Protein AF-A0AAN9PAP5-F1 (afdb_monomer_lite)

Organism: Crotalaria pallida (NCBI:txid3830)

Secondary structure (DSSP, 8-state):
-HHHHHHHHHHHHHHHHHHHHHHHHHHHHHHHHHHHHH-THHHHHHHHHHHHHHHHHHHTT--------SS-SSHHHHHHHHHHHHHHHHHHHHHHHHHHHHHHHHHHHHHHHS---HHHHHHHHHHHHHHHHTT--SHHHHHHHHHHHHHHHHHTTPPP-TT--S-GGGG-

pLDDT: mean 74.67, std 17.68, range [38.16, 94.62]

InterPro domains:
  IPR000617 Napin/ 2S seed storage protein/Conglutin [PTHR35496] (1-166)
  IPR016140 Bifunctional inhibitor/plant lipid transfer protein/seed storage helical domain [PF00234] (91-162)
  IPR016140 Bifunctional inhibitor/plant lipid transfer protein/seed storage helical domain [SM00499] (43-164)
  IPR036312 Bifunctional inhibitor/plant lipid transfer protein/seed storage helical domain superfamily [G3DSA:1.10.110.10] (30-171)
  IPR036312 Bifunctional inhibitor/plant lipid transfer protein/seed storage helical domain superfamily [SSF47699] (9-164)

Foldseek 3Di:
DVVVVVVVVVVVVVVVVVVVVVVVVVVVVVLVVLLVVLPLVLVLVLLVVVLVVVVVVVVVPDDDDDDDPPPPDPVVVVCVVVCVVVVVVVVVVVVVVVVVSVVSLLSNLSSLVSRDDLVSSLVSLLVSLVVVVVVDDDPVSSVSSQVSSQCSCVVSVHDRSPPRRSDPPPPD

Radius of gyration: 26.5 Å; chains: 1; bounding box: 83×22×74 Å

Sequence (172 aa):
MAKLTFLIALLAVLVLAVHASTTLRSRESSCKKQIERANLKHCERHVMQRIQEQEEEEEEGEGEEDRIRKLRGIIKHHHHVVKSLRHRNSQQQQQQEEEEAQEQFEKCCEELNDINSQRCKCRALQQIFENQSQQLEGREQEEQLEREVEKLPRSCGLRPIRGCEVNPDEEE

Structure (mmCIF, N/CA/C/O backbone):
data_AF-A0AAN9PAP5-F1
#
_entry.id   AF-A0AAN9PAP5-F1
#
loop_
_atom_site.group_PDB
_atom_site.id
_atom_site.type_symbol
_atom_site.label_atom_id
_atom_site.label_alt_id
_atom_site.label_comp_id
_atom_site.label_asym_id
_atom_site.label_entity_id
_atom_site.label_seq_id
_atom_site.pdbx_PDB_ins_code
_atom_site.Cartn_x
_atom_site.Cartn_y
_atom_site.Cartn_z
_atom_site.occupancy
_atom_site.B_iso_or_equiv
_atom_site.auth_seq_id
_atom_site.auth_comp_id
_atom_site.auth_asym_id
_atom_site.auth_atom_id
_atom_site.pdbx_PDB_model_num
ATOM 1 N N . MET A 1 1 ? 48.963 -13.270 -29.360 1.00 61.41 1 MET A N 1
ATOM 2 C CA . MET A 1 1 ? 47.582 -13.755 -29.579 1.00 61.41 1 MET A CA 1
ATOM 3 C C . MET A 1 1 ? 46.773 -13.809 -28.279 1.00 61.41 1 MET A C 1
ATOM 5 O O . MET A 1 1 ? 45.806 -13.073 -28.186 1.00 61.41 1 MET A O 1
ATOM 9 N N . ALA A 1 2 ? 47.190 -14.553 -27.242 1.00 63.88 2 ALA A N 1
ATOM 10 C CA . ALA A 1 2 ? 46.407 -14.719 -25.998 1.00 63.88 2 ALA A CA 1
ATOM 11 C C . ALA A 1 2 ? 46.147 -13.434 -25.170 1.00 63.88 2 ALA A C 1
ATOM 13 O O . ALA A 1 2 ? 45.143 -13.327 -24.474 1.00 63.88 2 ALA A O 1
ATOM 14 N N . LYS A 1 3 ? 47.029 -12.426 -25.248 1.00 67.75 3 LYS A N 1
ATOM 15 C CA . LYS A 1 3 ? 46.852 -11.153 -24.519 1.00 67.75 3 LYS A CA 1
ATOM 16 C C . LYS A 1 3 ? 45.705 -10.298 -25.079 1.00 67.75 3 LYS A C 1
ATOM 18 O O . LYS A 1 3 ? 45.025 -9.616 -24.326 1.00 67.75 3 LYS A O 1
ATOM 23 N N . LEU A 1 4 ? 45.468 -10.372 -26.390 1.00 74.31 4 LEU A N 1
ATOM 24 C CA . LEU A 1 4 ? 44.382 -9.648 -27.060 1.00 74.31 4 LEU A CA 1
ATOM 25 C C . LEU A 1 4 ? 43.019 -10.289 -26.775 1.00 74.31 4 LEU A C 1
ATOM 27 O O . LEU A 1 4 ? 42.051 -9.576 -26.537 1.00 74.31 4 LEU A O 1
ATOM 31 N N . THR A 1 5 ? 42.949 -11.621 -26.715 1.00 77.69 5 THR A N 1
ATOM 32 C CA . THR A 1 5 ? 41.708 -12.337 -26.381 1.00 77.69 5 THR A CA 1
ATOM 33 C C . THR A 1 5 ? 41.267 -12.092 -24.937 1.00 77.69 5 THR A C 1
ATOM 35 O O . THR A 1 5 ? 40.075 -11.934 -24.694 1.00 77.69 5 THR A O 1
ATOM 38 N N . PHE A 1 6 ? 42.210 -11.977 -23.992 1.00 79.62 6 PHE A N 1
ATOM 39 C CA . PHE A 1 6 ? 41.897 -11.605 -22.607 1.00 79.62 6 PHE A CA 1
ATOM 40 C C . PHE A 1 6 ? 41.309 -10.194 -22.499 1.00 79.62 6 PHE A C 1
ATOM 42 O O . PHE A 1 6 ? 40.303 -10.014 -21.821 1.00 79.62 6 PHE A O 1
ATOM 49 N N . LEU A 1 7 ? 41.887 -9.209 -23.195 1.00 81.06 7 LEU A N 1
ATOM 50 C CA . LEU A 1 7 ? 41.381 -7.831 -23.173 1.00 81.06 7 LEU A CA 1
ATOM 51 C C . LEU A 1 7 ? 39.975 -7.720 -23.777 1.00 81.06 7 LEU A C 1
ATOM 53 O O . LEU A 1 7 ? 39.127 -7.026 -23.224 1.00 81.06 7 LEU A O 1
ATOM 57 N N . ILE A 1 8 ? 39.705 -8.438 -24.870 1.00 83.69 8 ILE A N 1
ATOM 58 C CA . ILE A 1 8 ? 38.380 -8.452 -25.507 1.00 83.69 8 ILE A CA 1
ATOM 59 C C . ILE A 1 8 ? 37.335 -9.091 -24.582 1.00 83.69 8 ILE A C 1
ATOM 61 O O . ILE A 1 8 ? 36.243 -8.548 -24.431 1.00 83.69 8 ILE A O 1
ATOM 65 N N . ALA A 1 9 ? 37.670 -10.204 -23.921 1.00 83.06 9 ALA A N 1
ATOM 66 C CA . ALA A 1 9 ? 36.770 -10.852 -22.969 1.00 83.06 9 ALA A CA 1
ATOM 67 C C . ALA A 1 9 ? 36.457 -9.947 -21.763 1.00 83.06 9 ALA A C 1
ATOM 69 O O . ALA A 1 9 ? 35.301 -9.828 -21.364 1.00 83.06 9 ALA A O 1
ATOM 70 N N . LEU A 1 10 ? 37.466 -9.254 -21.226 1.00 84.19 10 LEU A N 1
ATOM 71 C CA . LEU A 1 10 ? 37.301 -8.320 -20.109 1.00 84.19 10 LEU A CA 1
ATOM 72 C C . LEU A 1 10 ? 36.400 -7.135 -20.485 1.00 84.19 10 LEU A C 1
ATOM 74 O O . LEU A 1 10 ? 35.497 -6.778 -19.731 1.00 84.19 10 LEU A O 1
ATOM 78 N N . LEU A 1 11 ? 36.590 -6.571 -21.680 1.00 83.75 11 LEU A N 1
ATOM 79 C CA . LEU A 1 11 ? 35.730 -5.506 -22.199 1.00 83.75 11 LEU A CA 1
ATOM 80 C C . LEU A 1 11 ? 34.288 -5.983 -22.407 1.00 83.75 11 LEU A C 1
ATOM 82 O O . LEU A 1 11 ? 33.361 -5.262 -22.051 1.00 83.75 11 LEU A O 1
ATOM 86 N N . ALA A 1 12 ? 34.080 -7.200 -22.915 1.00 84.94 12 ALA A N 1
ATOM 87 C CA . ALA A 1 12 ? 32.740 -7.761 -23.077 1.00 84.94 12 ALA A CA 1
ATOM 88 C C . ALA A 1 12 ? 32.013 -7.920 -21.728 1.00 84.94 12 ALA A C 1
ATOM 90 O O . ALA A 1 12 ? 30.845 -7.553 -21.614 1.00 84.94 12 ALA A O 1
ATOM 91 N N . VAL A 1 13 ? 32.709 -8.394 -20.688 1.00 84.88 13 VAL A N 1
ATOM 92 C CA . VAL A 1 13 ? 32.150 -8.510 -19.329 1.00 84.88 13 VAL A CA 1
ATOM 93 C C . VAL A 1 13 ? 31.794 -7.138 -18.754 1.00 84.88 13 VAL A C 1
ATOM 95 O O . VAL A 1 13 ? 30.702 -6.968 -18.214 1.00 84.88 13 VAL A O 1
ATOM 98 N N . LEU A 1 14 ? 32.664 -6.137 -18.917 1.00 82.75 14 LEU A N 1
ATOM 99 C CA . LEU A 1 14 ? 32.394 -4.771 -18.458 1.00 82.75 14 LEU A CA 1
ATOM 100 C C . LEU A 1 14 ? 31.177 -4.162 -19.163 1.00 82.75 14 LEU A C 1
ATOM 102 O O . LEU A 1 14 ? 30.320 -3.563 -18.516 1.00 82.75 14 LEU A O 1
ATOM 106 N N . VAL A 1 15 ? 31.054 -4.364 -20.476 1.00 82.38 15 VAL A N 1
ATOM 107 C CA . VAL A 1 15 ? 29.899 -3.894 -21.249 1.00 82.38 15 VAL A CA 1
ATOM 108 C C . VAL A 1 15 ? 28.612 -4.577 -20.777 1.00 82.38 15 VAL A C 1
ATOM 110 O O . VAL A 1 15 ? 27.601 -3.893 -20.606 1.00 82.38 15 VAL A O 1
ATOM 113 N N . LEU A 1 16 ? 28.631 -5.886 -20.508 1.00 78.56 16 LEU A N 1
ATOM 114 C CA . LEU A 1 16 ? 27.468 -6.609 -19.977 1.00 78.56 16 LEU A CA 1
ATOM 115 C C . LEU A 1 16 ? 27.070 -6.119 -18.581 1.00 78.56 16 LEU A C 1
ATOM 117 O O . LEU A 1 16 ? 25.884 -5.899 -18.333 1.00 78.56 16 LEU A O 1
ATOM 121 N N . ALA A 1 17 ? 28.039 -5.878 -17.696 1.00 75.56 17 ALA A N 1
ATOM 122 C CA . ALA A 1 17 ? 27.780 -5.341 -16.362 1.00 75.56 17 ALA A CA 1
ATOM 123 C C . ALA A 1 17 ? 27.135 -3.943 -16.421 1.00 75.56 17 ALA A C 1
ATOM 125 O O . ALA A 1 17 ? 26.161 -3.669 -15.715 1.00 75.56 17 ALA A O 1
ATOM 126 N N . VAL A 1 18 ? 27.608 -3.067 -17.312 1.00 79.06 18 VAL A N 1
ATOM 127 C CA . VAL A 1 18 ? 27.034 -1.724 -17.512 1.00 79.06 18 VAL A CA 1
ATOM 128 C C . VAL A 1 18 ? 25.609 -1.787 -18.083 1.00 79.06 18 VAL A C 1
ATOM 130 O O . VAL A 1 18 ? 24.722 -1.072 -17.608 1.00 79.06 18 VAL A O 1
ATOM 133 N N . HIS A 1 19 ? 25.336 -2.662 -19.056 1.00 65.06 19 HIS A N 1
ATOM 134 C CA . HIS A 1 19 ? 23.981 -2.837 -19.604 1.00 65.06 19 HIS A CA 1
ATOM 135 C C . HIS A 1 19 ? 23.010 -3.446 -18.579 1.00 65.06 19 HIS A C 1
ATOM 137 O O . HIS A 1 19 ? 21.861 -3.010 -18.472 1.00 65.06 19 HIS A O 1
ATOM 143 N N . ALA A 1 20 ? 23.466 -4.398 -17.764 1.00 66.44 20 ALA A N 1
ATOM 144 C CA . ALA A 1 20 ? 22.679 -4.923 -16.650 1.00 66.44 20 ALA A CA 1
ATOM 145 C C . ALA A 1 20 ? 22.349 -3.817 -15.631 1.00 66.44 20 ALA A C 1
ATOM 147 O O . ALA A 1 20 ? 21.205 -3.678 -15.202 1.00 66.44 20 ALA A O 1
ATOM 148 N N . SER A 1 21 ? 23.321 -2.960 -15.314 1.00 66.75 21 SER A N 1
ATOM 149 C CA . SER A 1 21 ? 23.161 -1.878 -14.331 1.00 66.75 21 SER A CA 1
ATOM 150 C C . SER A 1 21 ? 22.203 -0.780 -14.812 1.00 66.75 21 SER A C 1
ATOM 152 O O . SER A 1 21 ? 21.368 -0.288 -14.054 1.00 66.75 21 SER A O 1
ATOM 154 N N . THR A 1 22 ? 22.283 -0.405 -16.090 1.00 61.53 22 THR A N 1
ATOM 155 C CA . THR A 1 22 ? 21.401 0.610 -16.697 1.00 61.53 22 THR A CA 1
ATOM 156 C C . THR A 1 22 ? 19.963 0.112 -16.844 1.00 61.53 22 THR A C 1
ATOM 158 O O . THR A 1 22 ? 19.024 0.848 -16.535 1.00 61.53 22 THR A O 1
ATOM 161 N N . THR A 1 23 ? 19.768 -1.147 -17.243 1.00 65.62 23 THR A N 1
ATOM 162 C CA . THR A 1 23 ? 18.429 -1.758 -17.328 1.00 65.62 23 THR A CA 1
ATOM 163 C C . THR A 1 23 ? 17.786 -1.952 -15.953 1.00 65.62 23 THR A C 1
ATOM 165 O O . THR A 1 23 ? 16.580 -1.734 -15.812 1.00 65.62 23 THR A O 1
ATOM 168 N N . LEU A 1 24 ? 18.571 -2.286 -14.921 1.00 65.06 24 LEU A N 1
ATOM 169 C CA . LEU A 1 24 ? 18.110 -2.340 -13.530 1.00 65.06 24 LEU A CA 1
ATOM 170 C C . LEU A 1 24 ? 17.657 -0.964 -13.025 1.00 65.06 24 LEU A C 1
ATOM 172 O O . LEU A 1 24 ? 16.511 -0.833 -12.593 1.00 65.06 24 LEU A O 1
ATOM 176 N N . ARG A 1 25 ? 18.497 0.071 -13.170 1.00 63.69 25 ARG A N 1
ATOM 177 C CA . ARG A 1 25 ? 18.160 1.452 -12.772 1.00 63.69 25 ARG A CA 1
ATOM 178 C C . ARG A 1 25 ? 16.925 1.989 -13.492 1.00 63.69 25 ARG A C 1
ATOM 180 O O . ARG A 1 25 ? 16.079 2.641 -12.884 1.00 63.69 25 ARG A O 1
ATOM 187 N N . SER A 1 26 ? 16.787 1.702 -14.787 1.00 64.62 26 SER A N 1
ATOM 188 C CA . SER A 1 26 ? 15.611 2.116 -15.559 1.00 64.62 26 SER A CA 1
ATOM 189 C C . SER A 1 26 ? 14.324 1.480 -15.013 1.00 64.62 26 SER A C 1
ATOM 191 O O . SER A 1 26 ? 13.336 2.182 -14.790 1.00 64.62 26 SER A O 1
ATOM 193 N N . ARG A 1 27 ? 14.343 0.178 -14.696 1.00 68.31 27 ARG A N 1
ATOM 194 C CA . ARG A 1 27 ? 13.195 -0.527 -14.097 1.00 68.31 27 ARG A CA 1
ATOM 195 C C . ARG A 1 27 ? 12.839 -0.004 -12.709 1.00 68.31 27 ARG A C 1
ATOM 197 O O . ARG A 1 27 ? 11.664 0.187 -12.415 1.00 68.31 27 ARG A O 1
ATOM 204 N N . GLU A 1 28 ? 13.839 0.277 -11.888 1.00 73.31 28 GLU A N 1
ATOM 205 C CA . GLU A 1 28 ? 13.679 0.876 -10.561 1.00 73.31 28 GLU A CA 1
ATOM 206 C C . GLU A 1 28 ? 13.033 2.265 -10.628 1.00 73.31 28 GLU A C 1
ATOM 208 O O . GLU A 1 28 ? 12.045 2.520 -9.936 1.00 73.31 28 GLU A O 1
ATOM 213 N N . SER A 1 29 ? 13.490 3.116 -11.550 1.00 74.19 29 SER A N 1
ATOM 214 C CA . SER A 1 29 ? 12.878 4.430 -11.788 1.00 74.19 29 SER A CA 1
ATOM 215 C C . SER A 1 29 ? 11.415 4.334 -12.246 1.00 74.19 29 SER A C 1
ATOM 217 O O . SER A 1 29 ? 10.602 5.203 -11.934 1.00 74.19 29 SER A O 1
ATOM 219 N N . SER A 1 30 ? 11.054 3.259 -12.956 1.00 83.50 30 SER A N 1
ATOM 220 C CA . SER A 1 30 ? 9.675 2.995 -13.364 1.00 83.50 30 SER A CA 1
ATOM 221 C C . SER A 1 30 ? 8.8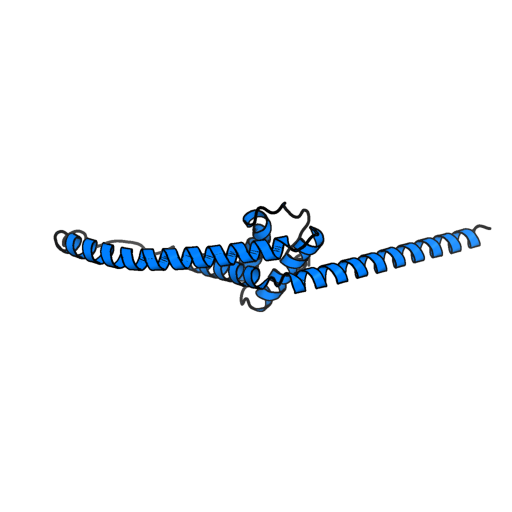10 2.448 -12.228 1.00 83.50 30 SER A C 1
ATOM 223 O O . SER A 1 30 ? 7.633 2.801 -12.189 1.00 83.50 30 SER A O 1
ATOM 225 N N . CYS A 1 31 ? 9.354 1.626 -11.320 1.00 89.06 31 CYS A N 1
ATOM 226 C CA . CYS A 1 31 ? 8.629 1.194 -10.121 1.00 89.06 31 CYS A CA 1
ATOM 227 C C . CYS A 1 31 ? 8.314 2.392 -9.231 1.00 89.06 31 CYS A C 1
ATOM 229 O O . CYS A 1 31 ? 7.158 2.575 -8.875 1.00 89.06 31 CYS A O 1
ATOM 231 N N . LYS A 1 32 ? 9.304 3.248 -8.948 1.00 88.31 32 LYS A N 1
ATOM 232 C CA . LYS A 1 32 ? 9.113 4.429 -8.098 1.00 88.31 32 LYS A CA 1
ATOM 233 C C . LYS A 1 32 ? 7.958 5.308 -8.587 1.00 88.31 32 LYS A C 1
ATOM 235 O O . LYS A 1 32 ? 7.063 5.634 -7.823 1.00 88.31 32 LYS A O 1
ATOM 240 N N . LYS A 1 33 ? 7.905 5.583 -9.894 1.00 89.44 33 LYS A N 1
ATOM 241 C CA . LYS A 1 33 ? 6.803 6.351 -10.502 1.00 89.44 33 LYS A CA 1
ATOM 242 C C . LYS A 1 33 ? 5.447 5.650 -10.426 1.00 89.44 33 LYS A C 1
ATOM 244 O O . LYS A 1 33 ? 4.431 6.331 -10.392 1.00 89.44 33 LYS A O 1
ATOM 249 N N . GLN A 1 34 ? 5.408 4.317 -10.491 1.00 90.25 34 GLN A N 1
ATOM 250 C CA . GLN A 1 34 ? 4.156 3.568 -10.331 1.00 90.25 34 GLN A CA 1
ATOM 251 C C . GLN A 1 34 ? 3.668 3.645 -8.886 1.00 90.25 34 GLN A C 1
ATOM 253 O O . GLN A 1 34 ? 2.495 3.909 -8.668 1.00 90.25 34 GLN A O 1
ATOM 258 N N . ILE A 1 35 ? 4.579 3.499 -7.925 1.00 91.62 35 ILE A N 1
ATOM 259 C CA . ILE A 1 35 ? 4.272 3.569 -6.495 1.00 91.62 35 ILE A CA 1
ATOM 260 C C . ILE A 1 35 ? 3.791 4.974 -6.104 1.00 91.62 35 ILE A C 1
ATOM 262 O O . ILE A 1 35 ? 2.752 5.116 -5.470 1.00 91.62 35 ILE A O 1
ATOM 266 N N . GLU A 1 36 ? 4.480 6.023 -6.561 1.00 89.56 36 GLU A N 1
ATOM 267 C CA . GLU A 1 36 ? 4.071 7.417 -6.327 1.00 89.56 36 GLU A CA 1
ATOM 268 C C . GLU A 1 36 ? 2.679 7.728 -6.897 1.00 89.56 36 GLU A C 1
ATOM 270 O O . GLU A 1 36 ? 1.932 8.505 -6.311 1.00 89.56 36 GLU A O 1
ATOM 275 N N . ARG A 1 37 ? 2.317 7.125 -8.038 1.00 91.06 37 ARG A N 1
ATOM 276 C CA . ARG A 1 37 ? 0.990 7.295 -8.651 1.00 91.06 37 ARG A CA 1
ATOM 277 C C . ARG A 1 37 ? -0.098 6.510 -7.934 1.00 91.06 37 ARG A C 1
ATOM 279 O O . ARG A 1 37 ? -1.206 7.019 -7.837 1.00 91.06 37 ARG A O 1
ATOM 286 N N . ALA A 1 38 ? 0.229 5.305 -7.473 1.00 90.06 38 ALA A N 1
ATOM 287 C CA . ALA A 1 38 ? -0.678 4.458 -6.714 1.00 90.06 38 ALA A CA 1
ATOM 288 C C . ALA A 1 38 ? -1.059 5.087 -5.368 1.00 90.06 38 ALA A C 1
ATOM 290 O O . ALA A 1 38 ? -2.147 4.828 -4.889 1.00 90.06 38 ALA A O 1
ATOM 291 N N . ASN A 1 39 ? -0.211 5.956 -4.798 1.00 91.69 39 ASN A N 1
ATOM 292 C CA . ASN A 1 39 ? -0.515 6.732 -3.591 1.00 91.69 39 ASN A CA 1
ATOM 293 C C . ASN A 1 39 ? -0.979 5.852 -2.416 1.00 91.69 39 ASN A C 1
ATOM 295 O O . ASN A 1 39 ? -2.096 6.003 -1.955 1.00 91.69 39 ASN A O 1
ATOM 299 N N . LEU A 1 40 ? -0.090 5.001 -1.894 1.00 93.44 40 LEU A N 1
ATOM 300 C CA . LEU A 1 40 ? -0.343 3.944 -0.889 1.00 93.44 40 LEU A CA 1
ATOM 301 C C . LEU A 1 40 ? -0.841 4.407 0.501 1.00 93.44 40 LEU A C 1
ATOM 303 O O . LEU A 1 40 ? -0.745 3.671 1.483 1.00 93.44 40 LEU A O 1
ATOM 307 N N . LYS A 1 41 ? -1.360 5.627 0.620 1.00 93.69 41 LYS A N 1
ATOM 308 C CA . LYS A 1 41 ? -1.799 6.225 1.880 1.00 93.69 41 LYS A CA 1
ATOM 309 C C . LYS A 1 41 ? -2.956 5.472 2.524 1.00 93.69 41 LYS A C 1
ATOM 311 O O . LYS A 1 41 ? -3.102 5.561 3.741 1.00 93.69 41 LYS A O 1
ATOM 316 N N . HIS A 1 42 ? -3.818 4.805 1.750 1.00 94.62 42 HIS A N 1
ATOM 317 C CA . HIS A 1 42 ? -4.889 4.005 2.349 1.00 94.62 42 HIS A CA 1
ATOM 318 C C . HIS A 1 42 ? -4.315 2.740 2.978 1.00 94.62 42 HIS A C 1
ATOM 320 O O . HIS A 1 42 ? -4.733 2.373 4.070 1.00 94.62 42 HIS A O 1
ATOM 326 N N . CYS A 1 43 ? -3.300 2.136 2.356 1.00 92.88 43 CYS A N 1
ATOM 327 C CA . CYS A 1 43 ? -2.593 1.006 2.951 1.00 92.88 43 CYS A CA 1
ATOM 328 C C . CYS A 1 43 ? -1.830 1.385 4.212 1.00 92.88 43 CYS A C 1
ATOM 330 O O . CYS A 1 43 ? -1.933 0.679 5.208 1.00 92.88 43 CYS A O 1
ATOM 332 N N . GLU A 1 44 ? -1.118 2.512 4.192 1.00 93.69 44 GLU A N 1
ATOM 333 C CA . GLU A 1 44 ? -0.425 3.034 5.374 1.00 93.69 44 GLU A CA 1
ATOM 334 C C . GLU A 1 44 ? -1.396 3.213 6.550 1.00 93.69 44 GLU A C 1
ATOM 336 O O . GLU A 1 44 ? -1.141 2.708 7.639 1.00 93.69 44 GLU A O 1
ATOM 341 N N . ARG A 1 45 ? -2.553 3.855 6.328 1.00 90.56 45 ARG A N 1
ATOM 342 C CA . ARG A 1 45 ? -3.564 4.025 7.384 1.00 90.56 45 ARG A CA 1
ATOM 343 C C . ARG A 1 45 ? -4.167 2.705 7.849 1.00 90.56 45 ARG A C 1
ATOM 345 O O . ARG A 1 45 ? -4.279 2.507 9.052 1.00 90.56 45 ARG A O 1
ATOM 352 N N . HIS A 1 46 ? -4.531 1.824 6.919 1.00 91.00 46 HIS A N 1
ATOM 353 C CA . HIS A 1 46 ? -5.134 0.536 7.253 1.00 91.00 46 HIS A CA 1
ATOM 354 C C . HIS A 1 46 ? -4.204 -0.300 8.136 1.00 91.00 46 HIS A C 1
ATOM 356 O O . HIS A 1 46 ? -4.628 -0.817 9.162 1.00 91.00 46 HIS A O 1
ATOM 362 N N . VAL A 1 47 ? -2.927 -0.398 7.767 1.00 90.12 47 VAL A N 1
ATOM 363 C CA . VAL A 1 47 ? -1.950 -1.165 8.543 1.00 90.12 47 VAL A CA 1
ATOM 364 C C . VAL A 1 47 ? -1.752 -0.561 9.933 1.00 90.12 47 VAL A C 1
ATOM 366 O O . VAL A 1 47 ? -1.761 -1.295 10.915 1.00 90.12 47 VAL A O 1
ATOM 369 N N . MET A 1 48 ? -1.648 0.765 10.040 1.00 88.50 48 MET A N 1
ATOM 370 C CA . MET A 1 48 ? -1.487 1.426 11.339 1.00 88.50 48 MET A CA 1
ATOM 371 C C . MET A 1 48 ? -2.694 1.249 12.261 1.00 88.50 48 MET A C 1
ATOM 373 O O . MET A 1 48 ? -2.514 1.040 13.457 1.00 88.50 48 MET A O 1
ATOM 377 N N . GLN A 1 49 ? -3.915 1.285 11.719 1.00 84.75 49 GLN A N 1
ATOM 378 C CA . GLN A 1 49 ? -5.126 0.990 12.492 1.00 84.75 49 GLN A CA 1
ATOM 379 C C . GLN A 1 49 ? -5.096 -0.440 13.049 1.00 84.75 49 GLN A C 1
ATOM 381 O O . GLN A 1 49 ? -5.399 -0.652 14.216 1.00 84.75 49 GLN A O 1
ATOM 386 N N . ARG A 1 50 ? -4.647 -1.411 12.245 1.00 82.69 50 ARG A N 1
ATOM 387 C CA . ARG A 1 50 ? -4.611 -2.832 12.628 1.00 82.69 50 ARG A CA 1
ATOM 388 C C . ARG A 1 50 ? -3.581 -3.166 13.700 1.00 82.69 50 ARG A C 1
ATOM 390 O O . ARG A 1 50 ? -3.791 -4.125 14.433 1.00 82.69 50 ARG A O 1
ATOM 397 N N . ILE A 1 51 ? -2.481 -2.420 13.764 1.00 82.38 51 ILE A N 1
ATOM 398 C CA . ILE A 1 51 ? -1.473 -2.558 14.825 1.00 82.38 51 ILE A CA 1
ATOM 399 C C . ILE A 1 51 ? -2.053 -2.048 16.150 1.00 82.38 51 ILE A C 1
ATOM 401 O O . ILE A 1 51 ? -1.991 -2.746 17.152 1.00 82.38 51 ILE A O 1
ATOM 405 N N . GLN A 1 52 ? -2.705 -0.881 16.136 1.00 76.12 52 GLN A N 1
ATOM 406 C CA . GLN A 1 52 ? -3.312 -0.289 17.338 1.00 76.12 52 GLN A CA 1
ATOM 407 C C . GLN A 1 52 ? -4.450 -1.150 17.909 1.00 76.12 52 GLN A C 1
ATOM 409 O O . GLN A 1 52 ? -4.542 -1.321 19.119 1.00 76.12 52 GLN A O 1
ATOM 414 N N . GLU A 1 53 ? -5.282 -1.743 17.048 1.00 67.75 53 GLU A N 1
ATOM 415 C CA . GLU A 1 53 ? -6.355 -2.662 17.465 1.00 67.75 53 GLU A CA 1
ATOM 416 C C . GLU A 1 53 ? -5.823 -3.939 18.146 1.00 67.75 53 GLU A C 1
ATOM 418 O O . GLU A 1 53 ? -6.501 -4.500 19.002 1.00 67.75 53 GLU A O 1
ATOM 423 N N . GLN A 1 54 ? -4.619 -4.406 17.792 1.00 59.28 54 GLN A N 1
ATOM 424 C CA . GLN A 1 54 ? -4.027 -5.620 18.370 1.00 59.28 54 GLN A CA 1
ATOM 425 C C . GLN A 1 54 ? -3.411 -5.381 19.755 1.00 59.28 54 GLN A C 1
ATOM 427 O O . GLN A 1 54 ? -3.449 -6.281 20.589 1.00 59.28 54 GLN A O 1
ATOM 432 N N . GLU A 1 55 ? -2.904 -4.177 20.033 1.00 55.19 55 GLU A N 1
ATOM 433 C CA . GLU A 1 55 ? -2.390 -3.813 21.363 1.00 55.19 55 GLU A CA 1
ATOM 434 C C . GLU A 1 55 ? -3.507 -3.764 22.422 1.00 55.19 55 GLU A C 1
ATOM 436 O O . GLU A 1 55 ? -3.305 -4.177 23.564 1.00 55.19 55 GLU A O 1
ATOM 441 N N . GLU A 1 56 ? -4.712 -3.318 22.048 1.00 49.00 56 GLU A N 1
ATOM 442 C CA . GLU A 1 56 ? -5.859 -3.241 22.966 1.00 49.00 56 GLU A CA 1
ATOM 443 C C . GLU A 1 56 ? -6.442 -4.627 23.321 1.00 49.00 56 GLU A C 1
ATOM 445 O O . GLU A 1 56 ? -6.953 -4.818 24.427 1.00 49.00 56 GLU A O 1
ATOM 450 N N . GLU A 1 57 ? -6.334 -5.622 22.430 1.00 45.81 57 GLU A N 1
ATOM 451 C CA . GLU A 1 57 ? -6.807 -6.993 22.690 1.00 45.81 57 GLU A CA 1
ATOM 452 C C . GLU A 1 57 ? -5.882 -7.791 23.634 1.00 45.81 57 GLU A C 1
ATOM 454 O O . GLU A 1 57 ? -6.341 -8.736 24.283 1.00 45.81 57 GLU A O 1
ATOM 459 N N . GLU A 1 58 ? -4.605 -7.413 23.762 1.00 45.25 58 GLU A N 1
ATOM 460 C CA . GLU A 1 58 ? -3.650 -8.067 24.672 1.00 45.25 58 GLU A CA 1
ATOM 461 C C . GLU A 1 58 ? -3.696 -7.505 26.112 1.00 45.25 58 GLU A C 1
ATOM 463 O O . GLU A 1 58 ? -3.360 -8.225 27.058 1.00 45.25 58 GLU A O 1
ATOM 468 N N . GLU A 1 59 ? -4.200 -6.280 26.326 1.00 43.50 59 GLU A N 1
ATOM 469 C CA . GLU A 1 59 ? -4.394 -5.702 27.671 1.00 43.50 59 GLU A CA 1
ATOM 470 C C . GLU A 1 59 ? -5.693 -6.155 28.376 1.00 43.50 59 GLU A C 1
ATOM 472 O O . GLU A 1 59 ? -5.770 -6.129 29.608 1.00 43.50 59 GLU A O 1
ATOM 477 N N . GLU A 1 60 ? -6.708 -6.655 27.658 1.00 44.66 60 GLU A N 1
ATOM 478 C CA . GLU A 1 60 ? -7.946 -7.196 28.262 1.00 44.66 60 GLU A CA 1
ATOM 479 C C . GLU A 1 60 ? -7.807 -8.656 28.760 1.00 44.66 60 GLU A C 1
ATOM 481 O O . GLU A 1 60 ? -8.786 -9.397 28.906 1.00 44.66 60 GLU A O 1
ATOM 486 N N . GLY A 1 61 ? -6.575 -9.080 29.048 1.00 42.78 61 GLY A N 1
ATOM 487 C CA . GLY A 1 61 ? -6.215 -10.452 29.383 1.00 42.78 61 GLY A CA 1
ATOM 488 C C . GLY A 1 61 ? -6.125 -10.815 30.864 1.00 42.78 61 GLY A C 1
ATOM 489 O O . GLY A 1 61 ? -5.934 -11.991 31.134 1.00 42.78 61 GLY A O 1
ATOM 490 N N . GLU A 1 62 ? -6.260 -9.909 31.841 1.00 44.50 62 GLU A N 1
ATOM 491 C CA . GLU A 1 62 ? -6.124 -10.286 33.266 1.00 44.50 62 GLU A CA 1
ATOM 492 C C . GLU A 1 62 ? -7.051 -9.489 34.207 1.00 44.50 62 GLU A C 1
ATOM 494 O O . GLU A 1 62 ? -6.794 -8.348 34.582 1.00 44.50 62 GLU A O 1
ATOM 499 N N . GLY A 1 63 ? -8.147 -10.123 34.646 1.00 38.16 63 GLY A N 1
ATOM 500 C CA . GLY A 1 63 ? -9.087 -9.556 35.619 1.00 38.16 63 GLY A CA 1
ATOM 501 C C . GLY A 1 63 ? -9.931 -10.622 36.319 1.00 38.16 63 GLY A C 1
ATOM 502 O O . GLY A 1 63 ? -11.068 -10.893 35.933 1.00 38.16 63 GLY A O 1
ATOM 503 N N . GLU A 1 64 ? -9.358 -11.238 37.351 1.00 45.94 64 GLU A N 1
ATOM 504 C CA . GLU A 1 64 ? -9.936 -12.318 38.157 1.00 45.94 64 GLU A CA 1
ATOM 505 C C . GLU A 1 64 ? -11.025 -11.835 39.154 1.00 45.94 64 GLU A C 1
ATOM 507 O O . GLU A 1 64 ? -10.832 -10.914 39.942 1.00 45.94 64 GLU A O 1
ATOM 512 N N . GLU A 1 65 ? -12.168 -12.528 39.085 1.00 48.56 65 GLU A N 1
ATOM 513 C CA . GLU A 1 65 ? -13.185 -12.886 40.099 1.00 48.56 65 GLU A CA 1
ATOM 514 C C . GLU A 1 65 ? -14.068 -11.895 40.917 1.00 48.56 65 GLU A C 1
ATOM 516 O O . GLU A 1 65 ? -13.662 -11.109 41.764 1.00 48.56 65 GLU A O 1
ATOM 521 N N . ASP A 1 66 ? -15.377 -12.159 40.756 1.00 49.00 66 ASP A N 1
ATOM 522 C CA . ASP A 1 66 ? -16.385 -12.538 41.772 1.00 49.00 66 ASP A CA 1
ATOM 523 C C . ASP A 1 66 ? -16.756 -11.589 42.940 1.00 49.00 66 ASP A C 1
ATOM 525 O O . ASP A 1 66 ? -16.076 -11.482 43.957 1.00 49.00 66 ASP A O 1
ATOM 529 N N . ARG A 1 67 ? -17.978 -11.023 42.865 1.00 47.31 67 ARG A N 1
ATOM 530 C CA . ARG A 1 67 ? -19.079 -11.149 43.858 1.00 47.31 67 ARG A CA 1
ATOM 531 C C . ARG A 1 67 ? -20.283 -10.282 43.447 1.00 47.31 67 ARG A C 1
ATOM 533 O O . ARG A 1 67 ? -20.171 -9.309 42.719 1.00 47.31 67 ARG A O 1
ATOM 540 N N . ILE A 1 68 ? -21.458 -10.603 44.001 1.00 44.56 68 ILE A N 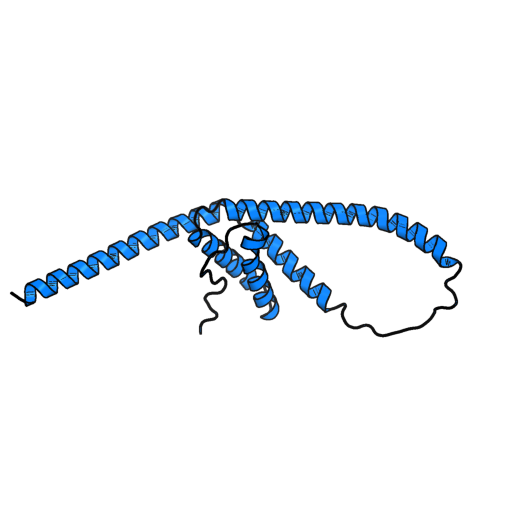1
ATOM 541 C CA . ILE A 1 68 ? -22.780 -9.935 43.863 1.00 44.56 68 ILE A CA 1
ATOM 542 C C . ILE A 1 68 ? -23.724 -10.597 42.829 1.00 44.56 68 ILE A C 1
ATOM 544 O O . ILE A 1 68 ? -24.326 -9.969 41.956 1.00 44.56 68 ILE A O 1
ATOM 548 N N . ARG A 1 69 ? -23.971 -11.906 42.995 1.00 48.69 69 ARG A N 1
ATOM 549 C CA . ARG A 1 69 ? -25.009 -12.654 42.248 1.00 48.69 69 ARG A CA 1
ATOM 550 C C . ARG A 1 69 ? -26.405 -12.688 42.905 1.00 48.69 69 ARG A C 1
ATOM 552 O O . ARG A 1 69 ? -27.260 -13.425 42.428 1.00 48.69 69 ARG A O 1
ATOM 559 N N . LYS A 1 70 ? -26.709 -11.895 43.947 1.00 47.22 70 LYS A N 1
ATOM 560 C CA . LYS A 1 70 ? -27.996 -12.026 44.686 1.00 47.22 70 LYS A CA 1
ATOM 561 C C . LYS A 1 70 ? -28.932 -10.807 44.763 1.00 47.22 70 LYS A C 1
ATOM 563 O O . LYS A 1 70 ? -29.950 -10.893 45.434 1.00 47.22 70 LYS A O 1
ATOM 568 N N . LEU A 1 71 ? -28.676 -9.728 44.013 1.00 49.03 71 LEU A N 1
ATOM 569 C CA . LEU A 1 71 ? -29.566 -8.540 43.945 1.00 49.03 71 LEU A CA 1
ATOM 570 C C . LEU A 1 71 ? -30.044 -8.177 42.522 1.00 49.03 71 LEU A C 1
ATOM 572 O O . LEU A 1 71 ? -30.645 -7.133 42.290 1.00 49.03 71 LEU A O 1
ATOM 576 N N . ARG A 1 72 ? -29.802 -9.048 41.535 1.00 44.69 72 ARG A N 1
ATOM 577 C CA . ARG A 1 72 ? -29.916 -8.732 40.098 1.00 44.69 72 ARG A CA 1
ATOM 578 C C . ARG A 1 72 ? -31.131 -9.407 39.439 1.00 44.69 72 ARG A C 1
ATOM 580 O O . ARG A 1 72 ? -31.009 -9.964 38.356 1.00 44.69 72 ARG A O 1
ATOM 587 N N . GLY A 1 73 ? -32.279 -9.447 40.117 1.00 46.19 73 GLY A N 1
ATOM 588 C CA . GLY A 1 73 ? -33.518 -10.049 39.588 1.00 46.19 73 GLY A CA 1
ATOM 589 C C . GLY A 1 73 ? -34.420 -9.054 38.853 1.00 46.19 73 GLY A C 1
ATOM 590 O O . GLY A 1 73 ? -34.962 -9.372 37.805 1.00 46.19 73 GLY A O 1
ATOM 591 N N . ILE A 1 74 ? -34.517 -7.822 39.360 1.00 46.53 74 ILE A N 1
ATOM 592 C CA . ILE A 1 74 ? -35.489 -6.824 38.877 1.00 46.53 74 ILE A CA 1
ATOM 593 C C . ILE A 1 74 ? -34.812 -5.746 38.002 1.00 46.53 74 ILE A C 1
ATOM 595 O O . ILE A 1 74 ? -35.382 -5.290 37.017 1.00 46.53 74 ILE A O 1
ATOM 599 N N . ILE A 1 75 ? -33.535 -5.429 38.253 1.00 46.41 75 ILE A N 1
ATOM 600 C CA . ILE A 1 75 ? -32.747 -4.452 37.467 1.00 46.41 75 ILE A CA 1
ATOM 601 C C . ILE A 1 75 ? -32.396 -4.978 36.060 1.00 46.41 75 ILE A C 1
ATOM 603 O O . ILE A 1 75 ? -32.160 -4.195 35.140 1.00 46.41 75 ILE A O 1
ATOM 607 N N . LYS A 1 76 ? -32.395 -6.304 35.853 1.00 44.16 76 LYS A N 1
ATOM 608 C CA . LYS A 1 76 ? -32.026 -6.915 34.566 1.00 44.16 76 LYS A CA 1
ATOM 609 C C . LYS A 1 76 ? -32.952 -6.503 33.432 1.00 44.16 76 LYS A C 1
ATOM 611 O O . LYS A 1 76 ? -32.458 -6.301 32.334 1.00 44.16 76 LYS A O 1
ATOM 616 N N . HIS A 1 77 ? -34.251 -6.331 33.676 1.00 41.56 77 HIS A N 1
ATOM 617 C CA . HIS A 1 77 ? -35.185 -6.060 32.585 1.00 41.56 77 HIS A CA 1
ATOM 618 C C . HIS A 1 77 ? -35.055 -4.625 32.055 1.00 41.56 77 HIS A C 1
ATOM 620 O O . HIS A 1 77 ? -34.976 -4.425 30.846 1.00 41.56 77 HIS A O 1
ATOM 626 N N . HIS A 1 78 ? -34.904 -3.643 32.951 1.00 40.75 78 HIS A N 1
ATOM 627 C CA . HIS A 1 78 ? -34.653 -2.247 32.579 1.00 40.75 78 HIS A CA 1
ATOM 628 C C . HIS A 1 78 ? -33.251 -2.047 31.983 1.00 40.75 78 HIS A C 1
ATOM 630 O O . HIS A 1 78 ? -33.095 -1.334 30.994 1.00 40.75 78 HIS A O 1
ATOM 636 N N . HIS A 1 79 ? -32.237 -2.731 32.524 1.00 40.72 79 HIS A N 1
ATOM 637 C CA . HIS A 1 79 ? -30.885 -2.703 31.967 1.00 40.72 79 HIS A CA 1
ATOM 638 C C . HIS A 1 79 ? -30.837 -3.359 30.578 1.00 40.72 79 HIS A C 1
ATOM 640 O O . HIS A 1 79 ? -30.133 -2.853 29.721 1.00 40.72 79 HIS A O 1
ATOM 646 N N . HIS A 1 80 ? -31.603 -4.422 30.305 1.00 44.62 80 HIS A N 1
ATOM 647 C CA . HIS A 1 80 ? -31.636 -5.067 28.984 1.00 44.62 80 HIS A CA 1
ATOM 648 C C . HIS A 1 80 ? -32.345 -4.217 27.923 1.00 44.62 80 HIS A C 1
ATOM 650 O O . HIS A 1 80 ? -31.929 -4.230 26.772 1.00 44.62 80 HIS A O 1
ATOM 656 N N . VAL A 1 81 ? -33.378 -3.449 28.290 1.00 49.44 81 VAL A N 1
ATOM 657 C CA . VAL A 1 81 ? -34.081 -2.545 27.359 1.00 49.44 81 VAL A CA 1
ATOM 658 C C . VAL A 1 81 ? -33.243 -1.297 27.062 1.00 49.44 81 VAL A C 1
ATOM 660 O O . VAL A 1 81 ? -33.083 -0.935 25.899 1.00 49.44 81 VAL A O 1
ATOM 663 N N . VAL A 1 82 ? -32.618 -0.686 28.077 1.00 51.69 82 VAL A N 1
ATOM 664 C CA . VAL A 1 82 ? -31.685 0.441 27.880 1.00 51.69 82 VAL A CA 1
ATOM 665 C C . VAL A 1 82 ? -30.412 -0.017 27.162 1.00 51.69 82 VAL A C 1
ATOM 667 O O . VAL A 1 82 ? -29.956 0.669 26.254 1.00 51.69 82 VAL A O 1
ATOM 670 N N . LYS A 1 83 ? -29.876 -1.203 27.487 1.00 48.38 83 LYS A N 1
ATOM 671 C CA . LYS A 1 83 ? -28.766 -1.826 26.753 1.00 48.38 83 LYS A CA 1
ATOM 672 C C . LYS A 1 83 ? -29.181 -2.156 25.328 1.00 48.38 83 LYS A C 1
ATOM 674 O O . LYS A 1 83 ? -28.409 -1.863 24.448 1.00 48.38 83 LYS A O 1
ATOM 679 N N . SER A 1 84 ? -30.385 -2.653 25.055 1.00 48.25 84 SER A N 1
ATOM 680 C CA . SER A 1 84 ? -30.826 -2.937 23.681 1.00 48.25 84 SER A CA 1
ATOM 681 C C . SER A 1 84 ? -31.070 -1.675 22.844 1.00 48.25 84 SER A C 1
ATOM 683 O O . SER A 1 84 ? -30.878 -1.727 21.635 1.00 48.25 84 SER A O 1
ATOM 685 N N . LEU A 1 85 ? -31.461 -0.548 23.452 1.00 50.19 85 LEU A N 1
ATOM 686 C CA . LEU A 1 85 ? -31.579 0.752 22.773 1.00 50.19 85 LEU A CA 1
ATOM 687 C C . LEU A 1 85 ? -30.213 1.426 22.572 1.00 50.19 85 LEU A C 1
ATOM 689 O O . LEU A 1 85 ? -29.956 1.976 21.506 1.00 50.19 85 LEU A O 1
ATOM 693 N N . ARG A 1 86 ? -29.313 1.330 23.559 1.00 50.25 86 ARG A N 1
ATOM 694 C CA . ARG A 1 86 ? -27.927 1.806 23.450 1.00 50.25 86 ARG A CA 1
ATOM 695 C C . ARG A 1 86 ? -27.138 0.948 22.459 1.00 50.25 86 ARG A C 1
ATOM 697 O O . ARG A 1 86 ? -26.476 1.504 21.613 1.00 50.25 86 ARG A O 1
ATOM 704 N N . HIS A 1 87 ? -27.321 -0.369 22.467 1.00 48.38 87 HIS A N 1
ATOM 705 C CA . HIS A 1 87 ? -26.736 -1.315 21.517 1.00 48.38 87 HIS A CA 1
ATOM 706 C C . HIS A 1 87 ? -27.344 -1.179 20.118 1.00 48.38 87 HIS A C 1
ATOM 708 O O . HIS A 1 87 ? -26.649 -1.472 19.174 1.00 48.38 87 HIS A O 1
ATOM 714 N N . ARG A 1 88 ? -28.571 -0.666 19.937 1.00 51.47 88 ARG A N 1
ATOM 715 C CA . ARG A 1 88 ? -29.087 -0.312 18.597 1.00 51.47 88 ARG A CA 1
ATOM 716 C C . ARG A 1 88 ? -28.406 0.922 18.001 1.00 51.47 88 ARG A C 1
ATOM 718 O O . ARG A 1 88 ? -28.115 0.919 16.816 1.00 51.47 88 ARG A O 1
ATOM 725 N N . ASN A 1 89 ? -28.148 1.946 18.817 1.00 52.47 89 ASN A N 1
ATOM 726 C CA . ASN A 1 89 ? -27.388 3.131 18.397 1.00 52.47 89 ASN A CA 1
ATOM 727 C C . ASN A 1 89 ? -25.890 2.817 18.247 1.00 52.47 89 ASN A C 1
ATOM 729 O O . ASN A 1 89 ? -25.275 3.231 17.276 1.00 52.47 89 ASN A O 1
ATOM 733 N N . SER A 1 90 ? -25.321 2.030 19.165 1.00 51.62 90 SER A N 1
ATOM 734 C CA . SER A 1 90 ? -23.935 1.561 19.101 1.00 51.62 90 SER A CA 1
ATOM 735 C C . SER A 1 90 ? -23.712 0.540 17.985 1.00 51.62 90 SER A C 1
ATOM 737 O O . SER A 1 90 ? -22.656 0.575 17.388 1.00 51.62 90 SER A O 1
ATOM 739 N N . GLN A 1 91 ? -24.684 -0.316 17.644 1.00 53.88 91 GLN A N 1
ATOM 740 C CA . GLN A 1 91 ? -24.598 -1.201 16.471 1.00 53.88 91 GLN A CA 1
ATOM 741 C C . GLN A 1 91 ? -24.705 -0.420 15.164 1.00 53.88 91 GLN A C 1
ATOM 743 O O . GLN A 1 91 ? -24.071 -0.808 14.199 1.00 53.88 91 GLN A O 1
ATOM 748 N N . GLN A 1 92 ? -25.486 0.665 15.109 1.00 57.97 92 GLN A N 1
ATOM 749 C CA . GLN A 1 92 ? -25.513 1.533 13.927 1.00 57.97 92 GLN A CA 1
ATOM 750 C C . GLN A 1 92 ? -24.204 2.312 13.757 1.00 57.97 92 GLN A C 1
ATOM 752 O O . GLN A 1 92 ? -23.744 2.449 12.632 1.00 57.97 92 GLN A O 1
ATOM 757 N N . GLN A 1 93 ? -23.589 2.772 14.852 1.00 58.75 93 GLN A N 1
ATOM 758 C CA . GLN A 1 93 ? -22.260 3.395 14.814 1.00 58.75 93 GLN A CA 1
ATOM 759 C C . GLN A 1 93 ? -21.155 2.387 14.478 1.00 58.75 93 GLN A C 1
ATOM 761 O O . GLN A 1 93 ? -20.364 2.660 13.589 1.00 58.75 93 GLN A O 1
ATOM 766 N N . GLN A 1 94 ? -21.163 1.197 15.086 1.00 58.41 94 GLN A N 1
ATOM 767 C CA . GLN A 1 94 ? -20.209 0.126 14.769 1.00 58.41 94 GLN A CA 1
ATOM 768 C C . GLN A 1 94 ? -20.351 -0.363 13.324 1.00 58.41 94 GLN A C 1
ATOM 770 O O . GLN A 1 94 ? -19.350 -0.583 12.663 1.00 58.41 94 GLN A O 1
ATOM 775 N N . GLN A 1 95 ? -21.577 -0.469 12.797 1.00 60.16 95 GLN A N 1
ATOM 776 C CA . GLN A 1 95 ? -21.786 -0.810 11.385 1.00 60.16 95 GLN A CA 1
ATOM 777 C C . GLN A 1 95 ? -21.255 0.269 10.441 1.00 60.16 95 GLN A C 1
ATOM 779 O O . GLN A 1 95 ? -20.724 -0.072 9.392 1.00 60.16 95 GLN A O 1
ATOM 784 N N . GLN A 1 96 ? -21.383 1.551 10.798 1.00 65.44 96 GLN A N 1
ATOM 785 C CA . GLN A 1 96 ? -20.806 2.636 10.000 1.00 65.44 96 GLN A CA 1
ATOM 786 C C . GLN A 1 96 ? -19.276 2.641 10.060 1.00 65.44 96 GLN A C 1
ATOM 788 O O . GLN A 1 96 ? -18.641 2.793 9.025 1.00 65.44 96 GLN A O 1
ATOM 793 N N . GLU A 1 97 ? -18.682 2.430 11.234 1.00 67.50 97 GLU A N 1
ATOM 794 C CA . GLU A 1 97 ? -17.223 2.363 11.398 1.00 67.50 97 GLU A CA 1
ATOM 795 C C . GLU A 1 97 ? -16.619 1.147 10.675 1.00 67.50 97 GLU A C 1
ATOM 797 O O . GLU A 1 97 ? -15.604 1.286 9.996 1.00 67.50 97 GLU A O 1
ATOM 802 N N . GLU A 1 98 ? -17.266 -0.022 10.740 1.00 69.75 98 GLU A N 1
ATOM 803 C CA . GLU A 1 98 ? -16.854 -1.218 9.991 1.00 69.75 98 GLU A CA 1
ATOM 804 C C . GLU A 1 98 ? -16.964 -1.013 8.472 1.00 69.75 98 GLU A C 1
ATOM 806 O O . GLU A 1 98 ? -16.063 -1.408 7.732 1.00 69.75 98 GLU A O 1
ATOM 811 N N . GLU A 1 99 ? -18.038 -0.377 7.992 1.00 75.25 99 GLU A N 1
ATOM 812 C CA . GLU A 1 99 ? -18.228 -0.092 6.565 1.00 75.25 99 GLU A CA 1
ATOM 813 C C . GLU A 1 99 ? -17.187 0.920 6.054 1.00 75.25 99 GLU A C 1
ATOM 815 O O . GLU A 1 99 ? -16.595 0.713 4.994 1.00 75.25 99 GLU A O 1
ATOM 820 N N . GLU A 1 100 ? -16.878 1.959 6.837 1.00 76.44 100 GLU A N 1
ATOM 821 C CA . GLU A 1 100 ? -15.816 2.922 6.525 1.00 76.44 100 GLU A CA 1
ATOM 822 C C . GLU A 1 100 ? -14.422 2.274 6.542 1.00 76.44 100 GLU A C 1
ATOM 824 O O . GLU A 1 100 ? -13.613 2.522 5.642 1.00 76.44 100 GLU A O 1
ATOM 829 N N . ALA A 1 101 ? -14.126 1.425 7.530 1.00 76.56 101 ALA A N 1
ATOM 830 C CA . ALA A 1 101 ? -12.863 0.692 7.609 1.00 76.56 101 ALA A CA 1
ATOM 831 C C . ALA A 1 101 ? -12.699 -0.268 6.422 1.00 76.56 101 ALA A C 1
ATOM 833 O O . ALA A 1 101 ? -11.619 -0.361 5.827 1.00 76.56 101 ALA A O 1
ATOM 834 N N . GLN A 1 102 ? -13.785 -0.934 6.028 1.00 79.81 102 GLN A N 1
ATOM 835 C CA . GLN A 1 102 ? -13.794 -1.814 4.871 1.00 79.81 102 GLN A CA 1
ATOM 836 C C . GLN A 1 102 ? -13.619 -1.039 3.558 1.00 79.81 102 GLN A C 1
ATOM 838 O O . GLN A 1 102 ? -12.820 -1.455 2.720 1.00 79.81 102 GLN A O 1
ATOM 843 N N . GLU A 1 103 ? -14.256 0.124 3.399 1.00 84.38 103 GLU A N 1
ATOM 844 C CA . GLU A 1 103 ? -14.041 0.999 2.238 1.00 84.38 103 GLU A CA 1
ATOM 845 C C . GLU A 1 103 ? -12.580 1.485 2.159 1.00 84.38 103 GLU A C 1
ATOM 847 O O . GLU A 1 103 ? -11.985 1.545 1.079 1.00 84.38 103 GLU A O 1
ATOM 852 N N . GLN A 1 104 ? -11.961 1.820 3.297 1.00 87.00 104 GLN A N 1
ATOM 853 C CA . GLN A 1 104 ? -10.542 2.192 3.333 1.00 87.00 104 GLN A CA 1
ATOM 854 C C . GLN A 1 104 ? -9.630 1.031 2.932 1.00 87.00 104 GLN A C 1
ATOM 856 O O . GLN A 1 104 ? -8.662 1.241 2.194 1.00 87.00 104 GLN A O 1
ATOM 861 N N . PHE A 1 105 ? -9.945 -0.185 3.377 1.00 87.25 105 PHE A N 1
ATOM 862 C CA . PHE A 1 105 ? -9.202 -1.378 2.994 1.00 87.25 105 PHE A CA 1
ATOM 863 C C . PHE A 1 105 ? -9.343 -1.693 1.498 1.00 87.25 105 PHE A C 1
ATOM 865 O O . 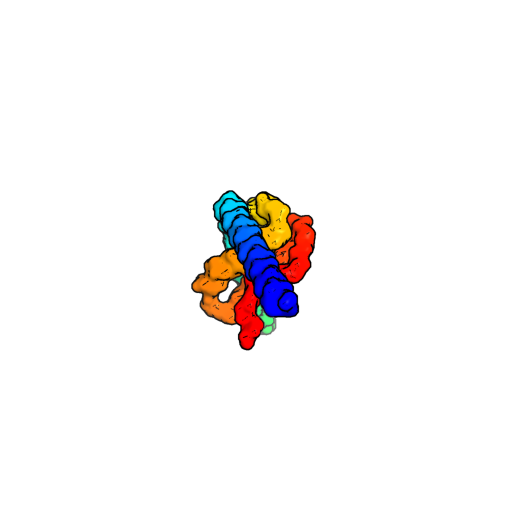PHE A 1 105 ? -8.346 -1.973 0.832 1.00 87.25 105 PHE A O 1
ATOM 872 N N . GLU A 1 106 ? -10.547 -1.573 0.935 1.00 90.44 106 GLU A N 1
ATOM 873 C CA . GLU A 1 106 ? -10.777 -1.759 -0.502 1.00 90.44 106 GLU A CA 1
ATOM 874 C C . GLU A 1 106 ? -9.940 -0.779 -1.333 1.00 90.44 106 GLU A C 1
ATOM 876 O O . GLU A 1 106 ? -9.235 -1.203 -2.252 1.00 90.44 106 GLU A O 1
ATOM 881 N N . LYS A 1 107 ? -9.907 0.502 -0.942 1.00 93.38 107 LYS A N 1
ATOM 882 C CA . LYS A 1 107 ? -9.042 1.510 -1.578 1.00 93.38 107 LYS A CA 1
ATOM 883 C C . LYS A 1 107 ? -7.567 1.129 -1.497 1.00 93.38 107 LYS A C 1
ATOM 885 O O . LYS A 1 107 ? -6.872 1.213 -2.502 1.00 93.38 107 LYS A O 1
ATOM 890 N N . CYS A 1 108 ? -7.083 0.651 -0.348 1.00 93.00 108 CYS A N 1
ATOM 891 C CA . CYS A 1 108 ? -5.712 0.140 -0.247 1.00 93.00 108 CYS A CA 1
ATOM 892 C C . CYS A 1 108 ? -5.439 -0.978 -1.270 1.00 93.00 108 CYS A C 1
ATOM 894 O O . CYS A 1 108 ? -4.419 -0.976 -1.967 1.00 93.00 108 CYS A O 1
ATOM 896 N N . CYS A 1 109 ? -6.355 -1.938 -1.391 1.00 92.69 109 CYS A N 1
ATOM 897 C CA . CYS A 1 109 ? -6.189 -3.040 -2.327 1.00 92.69 109 CYS A CA 1
ATOM 898 C C . CYS A 1 109 ? -6.189 -2.575 -3.789 1.00 92.69 109 CYS A C 1
ATOM 900 O O . CYS A 1 109 ? -5.424 -3.121 -4.589 1.00 92.69 109 CYS A O 1
ATOM 902 N N . GLU A 1 110 ? -6.982 -1.561 -4.139 1.00 93.94 110 GLU A N 1
ATOM 903 C CA . GLU A 1 110 ? -6.944 -0.918 -5.457 1.00 93.94 110 GLU A CA 1
ATOM 904 C C . GLU A 1 110 ? -5.576 -0.272 -5.728 1.00 93.94 110 GLU A C 1
ATOM 906 O O . GLU A 1 110 ? -4.949 -0.576 -6.747 1.00 93.94 110 GLU A O 1
ATOM 911 N N . GLU A 1 111 ? -5.053 0.514 -4.781 1.00 94.12 111 GLU A N 1
ATOM 912 C CA . GLU A 1 111 ? -3.738 1.167 -4.881 1.00 94.12 111 GLU A CA 1
ATOM 913 C C . GLU A 1 111 ? -2.608 0.143 -5.095 1.00 94.12 111 GLU A C 1
ATOM 915 O O . GLU A 1 111 ? -1.762 0.286 -5.984 1.00 94.12 111 GLU A O 1
ATOM 920 N N . LEU A 1 112 ? -2.606 -0.951 -4.327 1.00 92.81 112 LEU A N 1
ATOM 921 C CA . LEU A 1 112 ? -1.630 -2.034 -4.491 1.00 92.81 112 LEU A CA 1
ATOM 922 C C . LEU A 1 112 ? -1.814 -2.809 -5.800 1.00 92.81 112 LEU A C 1
ATOM 924 O O . LEU A 1 112 ? -0.850 -3.375 -6.343 1.00 92.81 112 LEU A O 1
ATOM 928 N N . ASN A 1 113 ? -3.040 -2.892 -6.310 1.00 92.19 113 ASN A N 1
ATOM 929 C CA . ASN A 1 113 ? -3.322 -3.606 -7.541 1.00 92.19 113 ASN A CA 1
ATOM 930 C C . ASN A 1 113 ? -2.899 -2.82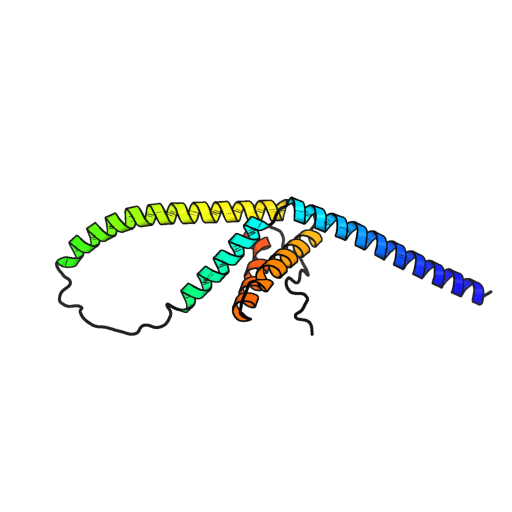6 -8.793 1.00 92.19 113 ASN A C 1
ATOM 932 O O . ASN A 1 113 ? -2.428 -3.458 -9.743 1.00 92.19 113 ASN A O 1
ATOM 936 N N . ASP A 1 114 ? -2.952 -1.493 -8.756 1.00 91.88 114 ASP A N 1
ATOM 937 C CA . ASP A 1 114 ? -2.519 -0.592 -9.837 1.00 91.88 114 ASP A CA 1
ATOM 938 C C . ASP A 1 114 ? -1.028 -0.723 -10.196 1.00 91.88 114 ASP A C 1
ATOM 940 O O . ASP A 1 114 ? -0.569 -0.331 -11.278 1.00 91.88 114 ASP A O 1
ATOM 944 N N . ILE A 1 115 ? -0.240 -1.332 -9.311 1.00 92.00 115 ILE A N 1
ATOM 945 C CA . ILE A 1 115 ? 1.173 -1.608 -9.539 1.0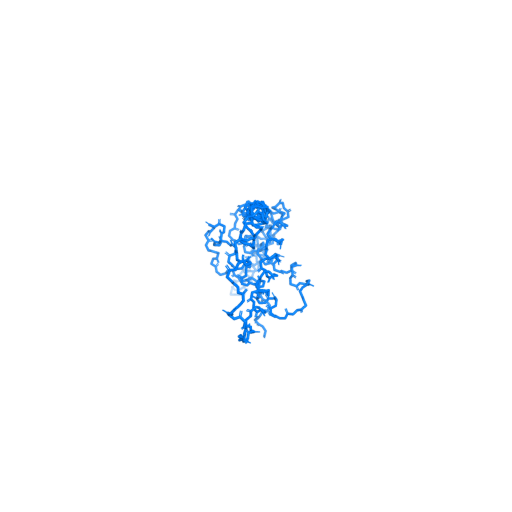0 92.00 115 ILE A CA 1
ATOM 946 C C . ILE A 1 115 ? 1.330 -2.885 -10.377 1.00 92.00 115 ILE A C 1
ATOM 948 O O . ILE A 1 115 ? 1.086 -4.002 -9.931 1.00 92.00 115 ILE A O 1
ATOM 952 N N . ASN A 1 116 ? 1.846 -2.760 -11.598 1.00 84.81 116 ASN A N 1
ATOM 953 C CA . ASN A 1 116 ? 1.769 -3.846 -12.586 1.00 84.81 116 ASN A CA 1
ATOM 954 C C . ASN A 1 116 ? 2.752 -5.013 -12.371 1.00 84.81 116 ASN A C 1
ATOM 956 O O . ASN A 1 116 ? 2.585 -6.092 -12.939 1.00 84.81 116 ASN A O 1
ATOM 960 N N . SER A 1 117 ? 3.817 -4.815 -11.593 1.00 88.25 117 SER A N 1
ATOM 961 C CA . SER A 1 117 ? 4.902 -5.794 -11.439 1.00 88.25 117 SER A CA 1
ATOM 962 C C . SER A 1 117 ? 4.988 -6.303 -10.012 1.00 88.25 117 SER A C 1
ATOM 964 O O . SER A 1 117 ? 5.070 -5.506 -9.087 1.00 88.25 117 SER A O 1
ATOM 966 N N . GLN A 1 118 ? 5.101 -7.622 -9.844 1.00 87.88 118 GLN A N 1
ATOM 967 C CA . GLN A 1 118 ? 5.327 -8.273 -8.546 1.00 87.88 118 GLN A CA 1
ATOM 968 C C . GLN A 1 118 ? 6.541 -7.693 -7.802 1.00 87.88 118 GLN A C 1
ATOM 970 O O . GLN A 1 118 ? 6.479 -7.450 -6.603 1.00 87.88 118 GLN A O 1
ATOM 975 N N . ARG A 1 119 ? 7.619 -7.369 -8.528 1.00 88.12 119 ARG A N 1
ATOM 976 C CA . ARG A 1 119 ? 8.806 -6.725 -7.948 1.00 88.12 119 ARG A CA 1
ATOM 977 C C . ARG A 1 119 ? 8.520 -5.298 -7.472 1.00 88.12 119 ARG A C 1
ATOM 979 O O . ARG A 1 119 ? 9.039 -4.889 -6.444 1.00 88.12 119 ARG A O 1
ATOM 986 N N . CYS A 1 120 ? 7.711 -4.538 -8.214 1.00 91.19 120 CYS A N 1
ATOM 987 C CA . CYS A 1 120 ? 7.319 -3.196 -7.783 1.00 91.19 120 CYS A CA 1
ATOM 988 C C . CYS A 1 120 ? 6.303 -3.253 -6.632 1.00 91.19 120 CYS A C 1
ATOM 990 O O . CYS A 1 120 ? 6.347 -2.384 -5.776 1.00 91.19 120 CYS A O 1
ATOM 992 N N . LYS A 1 121 ? 5.433 -4.274 -6.587 1.00 91.38 121 LYS A N 1
ATOM 993 C CA . LYS A 1 121 ? 4.533 -4.522 -5.453 1.00 91.38 121 LYS A CA 1
ATOM 994 C C . LYS A 1 121 ? 5.330 -4.810 -4.183 1.00 91.38 121 LYS A C 1
ATOM 996 O O . LYS A 1 121 ? 5.048 -4.204 -3.167 1.00 91.38 121 LYS A O 1
ATOM 1001 N N . CYS A 1 122 ? 6.381 -5.630 -4.263 1.00 92.12 122 CYS A N 1
ATOM 1002 C CA . CYS A 1 122 ? 7.280 -5.827 -3.124 1.00 92.12 122 CYS A CA 1
ATOM 1003 C C . CYS A 1 122 ? 7.885 -4.507 -2.643 1.00 92.12 122 CYS A C 1
ATOM 1005 O O . CYS A 1 122 ? 7.841 -4.182 -1.467 1.00 92.12 122 CYS A O 1
ATOM 1007 N N . ARG A 1 123 ? 8.371 -3.695 -3.585 1.00 91.94 123 ARG A N 1
ATOM 1008 C CA . ARG A 1 123 ? 8.939 -2.390 -3.257 1.00 91.94 123 ARG A CA 1
ATOM 1009 C C . ARG A 1 123 ? 7.923 -1.409 -2.667 1.00 91.94 123 ARG A C 1
ATOM 1011 O O . ARG A 1 123 ? 8.296 -0.567 -1.866 1.00 91.94 123 ARG A O 1
ATOM 1018 N N . ALA A 1 124 ? 6.658 -1.507 -3.065 1.00 93.75 124 ALA A N 1
ATOM 1019 C CA . ALA A 1 124 ? 5.573 -0.764 -2.435 1.00 93.75 124 ALA A CA 1
ATOM 1020 C C . ALA A 1 124 ? 5.368 -1.184 -0.978 1.00 93.75 124 ALA A C 1
ATOM 1022 O O . ALA A 1 124 ? 5.220 -0.316 -0.130 1.00 93.75 124 ALA A O 1
ATOM 1023 N N . LEU A 1 125 ? 5.395 -2.489 -0.691 1.00 93.56 125 LEU A N 1
ATOM 1024 C CA . LEU A 1 125 ? 5.291 -3.001 0.677 1.00 93.56 125 LEU A CA 1
ATOM 1025 C C . LEU A 1 125 ? 6.472 -2.540 1.539 1.00 93.56 125 LEU A C 1
ATOM 1027 O O . LEU A 1 125 ? 6.246 -2.015 2.620 1.00 93.56 125 LEU A O 1
ATOM 1031 N N . GLN A 1 126 ? 7.701 -2.642 1.021 1.00 93.06 126 GLN A N 1
ATOM 1032 C CA . GLN A 1 126 ? 8.904 -2.106 1.676 1.00 93.06 126 GLN A CA 1
ATOM 1033 C C . GLN A 1 126 ? 8.757 -0.608 1.967 1.00 93.06 126 GLN A C 1
ATOM 1035 O O . GLN A 1 126 ? 9.017 -0.165 3.073 1.00 93.06 126 GLN A O 1
ATOM 1040 N N . GLN A 1 127 ? 8.244 0.171 1.009 1.00 92.50 127 GLN A N 1
ATOM 1041 C CA . GLN A 1 127 ? 8.016 1.601 1.212 1.00 92.50 127 GLN A CA 1
ATOM 1042 C C . GLN A 1 127 ? 6.943 1.891 2.279 1.00 92.50 127 GLN A C 1
ATOM 1044 O O . GLN A 1 127 ? 7.100 2.841 3.040 1.00 92.50 127 GLN A O 1
ATOM 1049 N N . ILE A 1 128 ? 5.860 1.103 2.347 1.00 93.38 128 ILE A N 1
ATOM 1050 C CA . ILE A 1 128 ? 4.854 1.229 3.418 1.00 93.38 128 ILE A CA 1
ATOM 1051 C C . ILE A 1 128 ? 5.517 0.968 4.772 1.00 93.38 128 ILE A C 1
ATOM 1053 O O . ILE A 1 128 ? 5.346 1.769 5.688 1.00 93.38 128 ILE A O 1
ATOM 1057 N N . PHE A 1 129 ? 6.296 -0.112 4.873 1.00 93.31 129 PHE A N 1
ATOM 1058 C CA . PHE A 1 129 ? 7.033 -0.462 6.082 1.00 93.31 129 PHE A CA 1
ATOM 1059 C C . PHE A 1 129 ? 8.005 0.652 6.492 1.00 93.31 129 PHE A C 1
ATOM 1061 O O . PHE A 1 129 ? 7.845 1.206 7.570 1.00 93.31 129 PHE A O 1
ATOM 1068 N N . GLU A 1 130 ? 8.917 1.075 5.609 1.00 91.88 130 GLU A N 1
ATOM 1069 C CA . GLU A 1 130 ? 9.903 2.142 5.861 1.00 91.88 130 GLU A CA 1
ATOM 1070 C C . GLU A 1 130 ? 9.263 3.470 6.304 1.00 91.88 130 GLU A C 1
ATOM 1072 O O . GLU A 1 130 ? 9.825 4.198 7.124 1.00 91.88 130 GLU A O 1
ATOM 1077 N N . ASN A 1 131 ? 8.100 3.820 5.742 1.00 91.94 131 ASN A N 1
ATOM 1078 C CA . ASN A 1 131 ? 7.390 5.054 6.078 1.00 91.94 131 ASN A CA 1
ATOM 1079 C C . ASN A 1 131 ? 6.738 5.002 7.468 1.00 91.94 131 ASN A C 1
ATOM 1081 O O . ASN A 1 131 ? 6.640 6.036 8.137 1.00 91.94 131 ASN A O 1
ATOM 1085 N N . GLN A 1 132 ? 6.234 3.832 7.872 1.00 90.88 132 GLN A N 1
ATOM 1086 C CA . GLN A 1 132 ? 5.550 3.662 9.154 1.00 90.88 132 GLN A CA 1
ATOM 1087 C C . GLN A 1 132 ? 6.515 3.294 10.283 1.00 90.88 132 GLN A C 1
ATOM 1089 O O . GLN A 1 132 ? 6.360 3.816 11.381 1.00 90.88 132 GLN A O 1
ATOM 1094 N N . SER A 1 133 ? 7.550 2.490 10.025 1.00 90.25 133 SER A N 1
ATOM 1095 C CA . SER A 1 133 ? 8.522 2.065 11.041 1.00 90.25 133 SER A CA 1
ATOM 1096 C C . SER A 1 133 ? 9.243 3.254 11.679 1.00 90.25 133 SER A C 1
ATOM 1098 O O . SER A 1 133 ? 9.418 3.292 12.890 1.00 90.25 133 SER A O 1
ATOM 1100 N N . GLN A 1 134 ? 9.541 4.299 10.898 1.00 86.50 134 GLN A N 1
ATOM 1101 C CA . GLN A 1 134 ? 10.120 5.556 11.400 1.00 86.50 134 GLN A CA 1
ATOM 1102 C C . GLN A 1 134 ? 9.244 6.295 12.424 1.00 86.50 134 GLN A C 1
ATOM 1104 O O . GLN A 1 134 ? 9.743 7.181 13.118 1.00 86.50 134 GLN A O 1
ATOM 1109 N N . GLN A 1 135 ? 7.944 6.002 12.472 1.00 84.00 135 GLN A N 1
ATOM 1110 C CA . GLN A 1 135 ? 6.986 6.638 13.378 1.00 84.00 135 GLN A CA 1
ATOM 1111 C C . GLN A 1 135 ? 6.668 5.778 14.606 1.00 84.00 135 GLN A C 1
ATOM 1113 O O . GLN A 1 135 ? 6.024 6.278 15.526 1.00 84.00 135 GLN A O 1
ATOM 1118 N N . LEU A 1 136 ? 7.089 4.512 14.621 1.00 85.44 136 LEU A N 1
ATOM 1119 C CA . LEU A 1 136 ? 6.829 3.585 15.716 1.00 85.44 136 LEU A CA 1
ATOM 1120 C C . LEU A 1 136 ? 7.931 3.686 16.775 1.00 85.44 136 LEU A C 1
ATOM 1122 O O . LEU A 1 136 ? 9.119 3.759 16.461 1.00 85.44 136 LEU A O 1
ATOM 1126 N N . GLU A 1 137 ? 7.533 3.677 18.046 1.00 78.56 137 GLU A N 1
ATOM 1127 C CA . GLU A 1 137 ? 8.444 3.742 19.193 1.00 78.56 137 GLU A CA 1
ATOM 1128 C C . GLU A 1 137 ? 8.491 2.376 19.891 1.00 78.56 137 GLU A C 1
ATOM 1130 O O . GLU A 1 137 ? 8.085 2.226 21.039 1.00 78.56 137 GLU A O 1
ATOM 1135 N N . GLY A 1 138 ? 8.991 1.347 19.203 1.00 81.50 138 GLY A N 1
ATOM 1136 C CA . GLY A 1 138 ? 9.150 0.030 19.816 1.00 81.50 138 GLY A CA 1
ATOM 1137 C C . GLY A 1 138 ? 9.381 -1.100 18.823 1.00 81.50 138 GLY A C 1
ATOM 1138 O O . GLY A 1 138 ? 8.771 -1.145 17.759 1.00 81.50 138 GLY A O 1
ATOM 1139 N N . ARG A 1 139 ? 10.232 -2.057 19.215 1.00 83.88 139 ARG A N 1
ATOM 1140 C CA . ARG A 1 139 ? 10.526 -3.258 18.415 1.00 83.88 139 ARG A CA 1
ATOM 1141 C C . ARG A 1 139 ? 9.282 -4.127 18.202 1.00 83.88 139 ARG A C 1
ATOM 1143 O O . ARG A 1 139 ? 9.102 -4.702 17.141 1.00 83.88 139 ARG A O 1
ATOM 1150 N N . GLU A 1 140 ? 8.409 -4.193 19.201 1.00 84.62 140 GLU A N 1
ATOM 1151 C CA . GLU A 1 140 ? 7.176 -4.980 19.140 1.00 84.62 140 GLU A CA 1
ATOM 1152 C C . GLU A 1 140 ? 6.190 -4.440 18.095 1.00 84.62 140 GLU A C 1
ATOM 1154 O O . GLU A 1 140 ? 5.690 -5.199 17.265 1.00 84.62 140 GLU A O 1
ATOM 1159 N N . GLN A 1 141 ? 5.989 -3.121 18.070 1.00 84.25 141 GLN A N 1
ATOM 1160 C CA . GLN A 1 141 ? 5.170 -2.449 17.061 1.00 84.25 141 GLN A CA 1
ATOM 1161 C C . GLN A 1 141 ? 5.739 -2.623 15.652 1.00 84.25 141 GLN A C 1
ATOM 1163 O O . GLN A 1 141 ? 4.988 -2.831 14.702 1.00 84.25 141 GLN A O 1
ATOM 1168 N N . GLU A 1 142 ? 7.062 -2.564 15.507 1.00 89.50 142 GLU A N 1
ATOM 1169 C CA . GLU A 1 142 ? 7.740 -2.779 14.228 1.00 89.50 142 GLU A CA 1
ATOM 1170 C C . GLU A 1 142 ? 7.562 -4.221 13.715 1.00 89.50 142 GLU A C 1
ATOM 1172 O O . GLU A 1 142 ? 7.225 -4.423 12.548 1.00 89.50 142 GLU A O 1
ATOM 1177 N N . GLU A 1 143 ? 7.673 -5.226 14.588 1.00 89.00 143 GLU A N 1
ATOM 1178 C CA . GLU A 1 143 ? 7.405 -6.629 14.241 1.00 89.00 143 GLU A CA 1
ATOM 1179 C C . GLU A 1 143 ? 5.924 -6.863 13.880 1.00 89.00 143 GLU A C 1
ATOM 1181 O O . GLU A 1 143 ? 5.591 -7.659 12.994 1.00 89.00 143 GLU A O 1
ATOM 1186 N N . GLN A 1 144 ? 4.993 -6.187 14.558 1.00 88.56 144 GLN A N 1
ATOM 1187 C CA . GLN A 1 144 ? 3.572 -6.221 14.196 1.00 88.56 144 GLN A CA 1
ATOM 1188 C C . GLN A 1 144 ? 3.322 -5.554 12.838 1.00 88.56 144 GLN A C 1
ATOM 1190 O O . GLN A 1 144 ? 2.623 -6.128 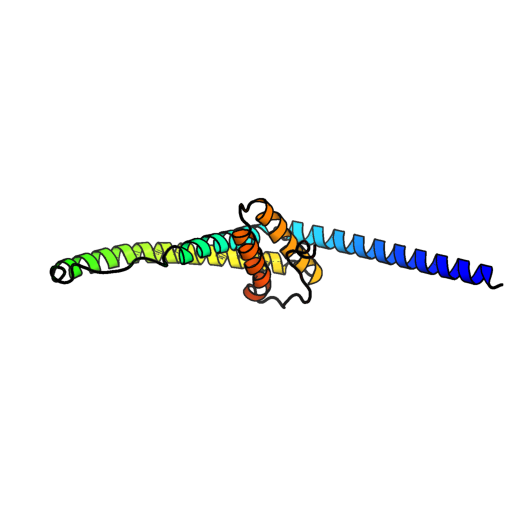11.996 1.00 88.56 144 GLN A O 1
ATOM 1195 N N . LEU A 1 145 ? 3.949 -4.402 12.591 1.00 91.12 145 LEU A N 1
ATOM 1196 C CA . LEU A 1 145 ? 3.906 -3.699 11.313 1.00 91.12 145 LEU A CA 1
ATOM 1197 C C . LEU A 1 145 ? 4.379 -4.595 10.174 1.00 91.12 145 LEU A C 1
ATOM 1199 O O . LEU A 1 145 ? 3.683 -4.719 9.164 1.00 91.12 145 LEU A O 1
ATOM 1203 N N . GLU A 1 146 ? 5.523 -5.252 10.340 1.00 91.50 146 GLU A N 1
ATOM 1204 C CA . GLU A 1 146 ? 6.060 -6.161 9.334 1.00 91.50 146 GLU A CA 1
ATOM 1205 C C . GLU A 1 146 ? 5.059 -7.272 8.994 1.00 91.50 146 GLU A C 1
ATOM 1207 O O . GLU A 1 146 ? 4.732 -7.491 7.822 1.00 91.50 146 GLU A O 1
ATOM 1212 N N . ARG A 1 147 ? 4.502 -7.928 10.020 1.00 89.50 147 ARG A N 1
ATOM 1213 C CA . ARG A 1 147 ? 3.530 -9.016 9.849 1.00 89.50 147 ARG A CA 1
ATOM 1214 C C . ARG A 1 147 ? 2.268 -8.561 9.127 1.00 89.50 147 ARG A C 1
ATOM 1216 O O . ARG A 1 147 ? 1.748 -9.305 8.292 1.00 89.50 147 ARG A O 1
ATOM 1223 N N . GLU A 1 148 ? 1.750 -7.376 9.433 1.00 90.38 148 GLU A N 1
ATOM 1224 C CA . GLU A 1 148 ? 0.553 -6.857 8.766 1.00 90.38 148 GLU A CA 1
ATOM 1225 C C . GLU A 1 148 ? 0.837 -6.469 7.309 1.00 90.38 148 GLU A C 1
ATOM 1227 O O . GLU A 1 148 ? 0.070 -6.838 6.412 1.00 90.38 148 GLU A O 1
ATOM 1232 N N . VAL A 1 149 ? 1.984 -5.841 7.031 1.00 92.75 149 VAL A N 1
ATOM 1233 C CA . VAL A 1 149 ? 2.409 -5.519 5.661 1.00 92.75 149 VAL A CA 1
ATOM 1234 C C . VAL A 1 149 ? 2.640 -6.787 4.826 1.00 92.75 149 VAL A C 1
ATOM 1236 O O . VAL A 1 149 ? 2.242 -6.833 3.658 1.00 92.75 149 VAL A O 1
ATOM 1239 N N . GLU A 1 150 ? 3.216 -7.850 5.395 1.00 90.81 150 GLU A N 1
ATOM 1240 C CA . GLU A 1 150 ? 3.447 -9.115 4.681 1.00 90.81 150 GLU A CA 1
ATOM 1241 C C . GLU A 1 150 ? 2.129 -9.825 4.308 1.00 90.81 150 GLU A C 1
ATOM 1243 O O . GLU A 1 150 ? 2.013 -10.472 3.256 1.00 90.81 150 GLU A O 1
ATOM 1248 N N . LYS A 1 151 ? 1.097 -9.688 5.148 1.00 89.75 151 LYS A N 1
ATOM 1249 C CA . LYS A 1 151 ? -0.231 -10.270 4.906 1.00 89.75 151 LYS A CA 1
ATOM 1250 C C . LYS A 1 151 ? -1.037 -9.492 3.867 1.00 89.75 151 LYS A C 1
ATOM 1252 O O . LYS A 1 151 ? -1.841 -10.124 3.173 1.00 89.75 151 LYS A O 1
ATOM 1257 N N . LEU A 1 152 ? -0.807 -8.183 3.700 1.00 90.56 152 LEU A N 1
ATOM 1258 C CA . LEU A 1 152 ? -1.586 -7.303 2.811 1.00 90.56 152 LEU A CA 1
ATOM 1259 C C . LEU A 1 152 ? -1.873 -7.903 1.423 1.00 90.56 152 LEU A C 1
ATOM 1261 O O . LEU A 1 152 ? -3.042 -7.943 1.031 1.00 90.56 152 LEU A O 1
ATOM 1265 N N . PRO A 1 153 ? -0.889 -8.435 0.662 1.00 90.19 153 PRO A N 1
ATOM 1266 C CA . PRO A 1 153 ? -1.173 -9.002 -0.653 1.00 90.19 153 PRO A CA 1
ATOM 1267 C C . PRO A 1 153 ? -2.179 -10.148 -0.597 1.00 90.19 153 PRO A C 1
ATOM 1269 O O . PRO A 1 153 ? -3.041 -10.243 -1.465 1.00 90.19 153 PRO A O 1
ATOM 1272 N N . ARG A 1 154 ? -2.093 -11.013 0.420 1.00 88.12 154 ARG A N 1
ATOM 1273 C CA . ARG A 1 154 ? -3.016 -12.145 0.574 1.00 88.12 154 ARG A CA 1
ATOM 1274 C C . ARG A 1 154 ? -4.405 -11.658 0.972 1.00 88.12 154 ARG A C 1
ATOM 1276 O O . ARG A 1 154 ? -5.378 -12.138 0.397 1.00 88.12 154 ARG A O 1
ATOM 1283 N N . SER A 1 155 ? -4.483 -10.691 1.885 1.00 86.31 155 SER A N 1
ATOM 1284 C CA . SER A 1 155 ? -5.740 -10.069 2.316 1.00 86.31 155 SER A CA 1
ATOM 1285 C C . SER A 1 155 ? -6.464 -9.382 1.152 1.00 86.31 155 SER A C 1
ATOM 1287 O O . SER A 1 155 ? -7.677 -9.501 1.028 1.00 86.31 155 SER A O 1
ATOM 1289 N N . CYS A 1 156 ? -5.721 -8.765 0.229 1.00 87.00 156 CYS A N 1
ATOM 1290 C CA . CYS A 1 156 ? -6.254 -8.172 -1.002 1.00 87.00 156 CYS A CA 1
ATOM 1291 C C . CYS A 1 156 ? -6.525 -9.182 -2.138 1.00 87.00 156 CYS A C 1
ATOM 1293 O O . CYS A 1 156 ? -6.814 -8.784 -3.267 1.00 87.00 156 CYS A O 1
ATOM 1295 N N . GLY A 1 157 ? -6.367 -10.492 -1.907 1.00 85.31 157 GLY A N 1
ATOM 1296 C CA . GLY A 1 157 ? -6.542 -11.521 -2.941 1.00 85.31 157 GLY A CA 1
ATOM 1297 C C . GLY A 1 157 ? -5.481 -11.495 -4.053 1.00 85.31 157 GLY A C 1
ATOM 1298 O O . GLY A 1 157 ? -5.653 -12.115 -5.108 1.00 85.31 157 GLY A O 1
ATOM 1299 N N . LEU A 1 158 ? -4.368 -10.792 -3.842 1.00 87.12 158 LEU A N 1
ATOM 1300 C CA . LEU A 1 158 ? -3.236 -10.755 -4.759 1.00 87.12 158 LEU A CA 1
ATOM 1301 C C . LEU A 1 158 ? -2.411 -12.042 -4.638 1.00 87.12 158 LEU A C 1
ATOM 1303 O O . LEU A 1 158 ? -2.356 -12.712 -3.605 1.00 87.12 158 LEU A O 1
ATOM 1307 N N . ARG A 1 159 ? -1.718 -12.400 -5.724 1.00 83.81 159 ARG A N 1
ATOM 1308 C CA . ARG A 1 159 ? -0.805 -13.549 -5.695 1.00 83.81 159 ARG A CA 1
ATOM 1309 C C . ARG A 1 159 ? 0.338 -13.290 -4.704 1.00 83.81 159 ARG A C 1
ATOM 1311 O O . ARG A 1 159 ? 0.883 -12.186 -4.729 1.00 83.81 159 ARG A O 1
ATOM 1318 N N . PRO A 1 160 ? 0.756 -14.303 -3.918 1.00 80.12 160 PRO A N 1
ATOM 1319 C CA . PRO A 1 160 ? 1.913 -14.182 -3.043 1.00 80.12 160 PRO A CA 1
ATOM 1320 C C . PRO A 1 160 ? 3.150 -13.750 -3.826 1.00 80.12 160 PRO A C 1
ATOM 1322 O O . PRO A 1 160 ? 3.503 -14.364 -4.843 1.00 80.12 160 PRO A O 1
ATOM 1325 N N . ILE A 1 161 ? 3.811 -12.709 -3.333 1.00 83.62 161 ILE A N 1
ATOM 1326 C CA . ILE A 1 161 ? 5.037 -12.196 -3.927 1.00 83.62 161 ILE A CA 1
ATOM 1327 C C . ILE A 1 161 ? 6.186 -13.067 -3.420 1.00 83.62 161 ILE A C 1
ATOM 1329 O O . ILE A 1 161 ? 6.589 -12.980 -2.267 1.00 83.62 161 ILE A O 1
ATOM 1333 N N . ARG A 1 162 ? 6.684 -13.975 -4.263 1.00 80.00 162 ARG A N 1
ATOM 1334 C CA . ARG A 1 162 ? 7.767 -14.887 -3.867 1.00 80.00 162 ARG A CA 1
ATOM 1335 C C . ARG A 1 162 ? 9.071 -14.120 -3.655 1.00 80.00 162 ARG A C 1
ATOM 1337 O O . ARG A 1 162 ? 9.491 -13.409 -4.566 1.00 80.00 162 ARG A O 1
ATOM 1344 N N . GLY A 1 163 ? 9.722 -14.349 -2.513 1.00 80.62 163 GLY A N 1
ATOM 1345 C CA . GLY A 1 163 ? 11.011 -13.736 -2.179 1.00 80.62 163 GLY A CA 1
ATOM 1346 C C . GLY A 1 163 ? 10.923 -12.223 -1.990 1.00 80.62 163 GLY A C 1
ATOM 1347 O O . GLY A 1 163 ? 11.855 -11.518 -2.362 1.00 80.62 163 GLY A O 1
ATOM 1348 N N . CYS A 1 164 ? 9.773 -11.728 -1.525 1.00 86.50 164 CYS A N 1
ATOM 1349 C CA . CYS A 1 164 ? 9.663 -10.364 -1.041 1.00 86.50 164 CYS A CA 1
ATOM 1350 C C . CYS A 1 164 ? 9.959 -10.357 0.453 1.00 86.50 164 CYS A C 1
ATOM 1352 O O . CYS A 1 164 ? 9.236 -10.999 1.207 1.00 86.50 164 CYS A O 1
ATOM 1354 N N . GLU A 1 165 ? 11.006 -9.644 0.831 1.00 87.12 165 GLU A N 1
ATOM 1355 C CA . GLU A 1 165 ? 11.370 -9.372 2.214 1.00 87.12 165 GLU A CA 1
ATOM 1356 C C . GLU A 1 165 ? 10.981 -7.927 2.507 1.00 87.12 165 GLU A C 1
ATOM 1358 O O . GLU A 1 165 ? 11.351 -7.020 1.753 1.00 87.12 165 GLU A O 1
ATOM 1363 N N . VAL A 1 166 ? 10.122 -7.738 3.506 1.00 86.69 166 VAL A N 1
ATOM 1364 C CA . VAL A 1 166 ? 9.531 -6.431 3.819 1.00 86.69 166 VAL A CA 1
ATOM 1365 C C . VAL A 1 166 ? 10.534 -5.572 4.584 1.00 86.69 166 VAL A C 1
ATOM 1367 O O . VAL A 1 166 ? 10.678 -4.401 4.238 1.00 86.69 166 VAL A O 1
ATOM 1370 N N . ASN A 1 167 ? 11.271 -6.173 5.522 1.00 83.25 167 ASN A N 1
ATOM 1371 C CA . ASN A 1 167 ? 12.387 -5.552 6.220 1.00 83.25 167 ASN A CA 1
ATOM 1372 C C . ASN A 1 167 ? 13.731 -6.164 5.767 1.00 83.25 167 ASN A C 1
ATOM 1374 O O . ASN A 1 167 ? 14.134 -7.203 6.280 1.00 83.25 167 ASN A O 1
ATOM 1378 N N . PRO A 1 168 ? 14.436 -5.565 4.792 1.00 68.19 168 PRO A N 1
ATOM 1379 C CA . PRO A 1 168 ? 15.717 -6.090 4.318 1.00 68.19 168 PRO A CA 1
ATOM 1380 C C . PRO A 1 168 ? 16.885 -5.862 5.297 1.00 68.19 168 PRO A C 1
ATOM 1382 O O . PRO A 1 168 ? 17.982 -6.348 5.030 1.00 68.19 168 PRO A O 1
ATOM 1385 N N . ASP A 1 169 ? 16.679 -5.106 6.382 1.00 64.94 169 ASP A N 1
ATOM 1386 C CA . ASP A 1 169 ? 17.738 -4.692 7.309 1.00 64.94 169 ASP A CA 1
ATOM 1387 C C . ASP A 1 169 ? 17.909 -5.651 8.510 1.00 64.94 169 ASP A C 1
ATOM 1389 O O . ASP A 1 169 ? 18.795 -5.442 9.336 1.00 64.94 169 ASP A O 1
ATOM 1393 N N . GLU A 1 170 ? 17.128 -6.738 8.607 1.00 56.78 170 GLU A N 1
ATOM 1394 C CA . GLU A 1 170 ? 17.305 -7.769 9.651 1.00 56.78 170 GLU A CA 1
ATOM 1395 C C . GLU A 1 170 ? 18.466 -8.761 9.378 1.00 56.78 170 GLU A C 1
ATOM 1397 O O . GLU A 1 170 ? 18.733 -9.635 10.203 1.00 56.78 170 GLU A O 1
ATOM 1402 N N . GLU A 1 171 ? 19.194 -8.640 8.256 1.00 46.16 171 GLU A N 1
ATOM 1403 C CA . GLU A 1 171 ? 20.328 -9.521 7.894 1.00 46.16 171 GLU A CA 1
ATOM 1404 C C . GLU A 1 171 ? 21.728 -9.062 8.407 1.00 46.16 171 GLU A C 1
ATOM 1406 O O . GLU A 1 171 ? 22.745 -9.467 7.831 1.00 46.16 171 GLU A O 1
ATOM 1411 N N . GLU A 1 172 ? 21.837 -8.270 9.489 1.00 38.31 172 GLU A N 1
ATOM 1412 C CA . GLU A 1 172 ? 23.135 -7.981 10.165 1.00 38.31 172 GLU A CA 1
ATOM 1413 C C . GLU A 1 172 ? 23.369 -8.740 11.486 1.00 38.31 172 GLU A C 1
ATOM 1415 O O . GLU A 1 172 ? 22.567 -8.612 12.439 1.00 38.31 172 GLU A O 1
#